Protein AF-A0A916J1F1-F1 (afdb_monomer_lite)

Radius of gyration: 14.9 Å; chains: 1; bounding box: 30×26×44 Å

Structure (mmCIF, N/CA/C/O backbone):
data_AF-A0A916J1F1-F1
#
_entry.id   AF-A0A916J1F1-F1
#
loop_
_atom_site.group_PDB
_atom_site.id
_atom_site.type_symbol
_atom_site.label_atom_id
_atom_site.label_alt_id
_atom_site.label_comp_id
_atom_site.label_asym_id
_atom_site.label_entity_id
_atom_site.label_seq_id
_atom_site.pdbx_PDB_ins_code
_atom_site.Cartn_x
_atom_site.Cartn_y
_atom_site.Cartn_z
_atom_site.occupancy
_atom_site.B_iso_or_equiv
_atom_site.auth_seq_id
_atom_site.auth_comp_id
_atom_site.auth_asym_id
_atom_site.auth_atom_id
_atom_site.pdbx_PDB_model_num
ATOM 1 N N . MET A 1 1 ? 4.454 3.714 -14.507 1.00 53.09 1 MET A N 1
ATOM 2 C CA . MET A 1 1 ? 5.385 3.592 -15.652 1.00 53.09 1 MET A CA 1
ATOM 3 C C . MET A 1 1 ? 4.777 2.705 -16.744 1.00 53.09 1 MET A C 1
ATOM 5 O O . MET A 1 1 ? 5.357 1.701 -17.120 1.00 53.09 1 MET A O 1
ATOM 9 N N . LEU A 1 2 ? 3.578 3.077 -17.209 1.00 53.44 2 LEU A N 1
ATOM 10 C CA . LEU A 1 2 ? 2.753 2.398 -18.227 1.00 53.44 2 LEU A CA 1
ATOM 11 C C . LEU A 1 2 ? 2.534 3.359 -19.423 1.00 53.44 2 LEU A C 1
ATOM 13 O O . LEU A 1 2 ? 1.437 3.470 -19.950 1.00 53.44 2 LEU A O 1
ATOM 17 N N . GLY A 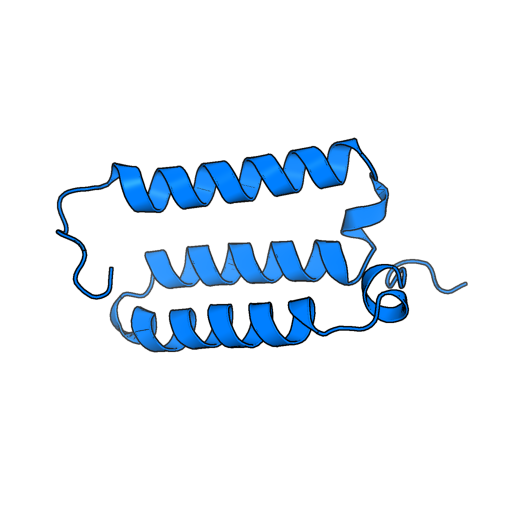1 3 ? 3.569 4.139 -19.773 1.00 53.19 3 GLY A N 1
ATOM 18 C CA . GLY A 1 3 ? 3.503 5.216 -20.780 1.00 53.19 3 GLY A CA 1
ATOM 19 C C . GLY A 1 3 ? 3.787 6.633 -20.256 1.00 53.19 3 GLY A C 1
ATOM 20 O O . GLY A 1 3 ? 3.845 7.573 -21.038 1.00 53.19 3 GLY A O 1
ATOM 21 N N . ALA A 1 4 ? 4.005 6.811 -18.947 1.00 55.66 4 ALA A N 1
ATOM 22 C CA . ALA A 1 4 ? 4.500 8.080 -18.403 1.00 55.66 4 ALA A CA 1
ATOM 23 C C . ALA A 1 4 ? 5.977 8.280 -18.802 1.00 55.66 4 ALA A C 1
ATOM 25 O O . ALA A 1 4 ? 6.742 7.317 -18.677 1.00 55.66 4 ALA A O 1
ATOM 26 N N . PRO A 1 5 ? 6.392 9.483 -19.249 1.00 53.59 5 PRO A N 1
ATOM 27 C CA . PRO A 1 5 ? 7.758 9.732 -19.697 1.00 53.59 5 PRO A CA 1
ATOM 28 C C . PRO A 1 5 ? 8.755 9.350 -18.598 1.00 53.59 5 PRO A C 1
ATOM 30 O O . PRO A 1 5 ? 8.664 9.825 -17.464 1.00 53.59 5 PRO A O 1
ATOM 33 N N . ALA A 1 6 ? 9.706 8.481 -18.948 1.00 56.56 6 ALA A N 1
ATOM 34 C CA . ALA A 1 6 ? 10.660 7.854 -18.029 1.00 56.56 6 ALA A CA 1
ATOM 35 C C . ALA A 1 6 ? 11.581 8.847 -17.282 1.00 56.56 6 ALA A C 1
ATOM 37 O O . ALA A 1 6 ? 12.295 8.447 -16.372 1.00 56.56 6 ALA A O 1
ATOM 38 N N . GLY A 1 7 ? 11.544 10.140 -17.629 1.00 54.47 7 GLY A N 1
ATOM 39 C CA . GLY A 1 7 ? 12.345 11.196 -17.003 1.00 54.47 7 GLY A CA 1
ATOM 40 C C . GLY A 1 7 ? 11.723 11.865 -15.771 1.00 54.47 7 GLY A C 1
ATOM 41 O O . GLY A 1 7 ? 12.413 12.600 -15.071 1.00 54.47 7 GLY A O 1
ATOM 42 N N . ALA A 1 8 ? 10.444 11.631 -15.463 1.00 59.88 8 ALA A N 1
ATOM 43 C CA . ALA A 1 8 ? 9.786 12.266 -14.319 1.00 59.88 8 ALA A CA 1
ATOM 44 C C . ALA A 1 8 ? 9.929 11.420 -13.040 1.00 59.88 8 ALA A C 1
ATOM 46 O O . ALA A 1 8 ? 8.940 10.905 -12.516 1.00 59.88 8 ALA A O 1
ATOM 47 N N . PHE A 1 9 ? 11.151 11.290 -12.509 1.00 57.78 9 PHE A N 1
ATOM 48 C CA . PHE A 1 9 ? 11.416 10.628 -11.216 1.00 57.78 9 PHE A CA 1
ATOM 49 C C . PHE A 1 9 ? 10.580 11.205 -10.057 1.00 57.78 9 PHE A C 1
ATOM 51 O O . PHE A 1 9 ? 10.283 10.504 -9.091 1.00 57.78 9 PHE A O 1
ATOM 58 N N . ASN A 1 10 ? 10.121 12.451 -10.190 1.00 69.94 10 ASN A N 1
ATOM 59 C CA . ASN A 1 10 ? 9.281 13.133 -9.208 1.00 69.94 10 ASN A CA 1
ATOM 60 C C . ASN A 1 10 ? 7.922 12.449 -9.001 1.00 69.94 10 ASN A C 1
ATOM 62 O O . ASN A 1 10 ? 7.416 12.433 -7.886 1.00 69.94 10 ASN A O 1
ATOM 66 N N . ALA A 1 11 ? 7.318 11.875 -10.046 1.00 75.00 11 ALA A N 1
ATOM 67 C CA . ALA A 1 11 ? 5.960 11.335 -9.965 1.00 75.00 11 ALA A CA 1
ATOM 68 C C . ALA A 1 11 ? 5.846 10.075 -9.078 1.00 75.00 11 ALA A C 1
ATOM 70 O O . ALA A 1 11 ? 5.021 10.076 -8.163 1.00 75.00 11 ALA A O 1
ATOM 71 N N . PRO A 1 12 ? 6.651 9.009 -9.269 1.00 74.56 12 PRO A N 1
ATOM 72 C CA . PRO A 1 12 ? 6.571 7.830 -8.408 1.00 74.56 12 PRO A CA 1
ATOM 73 C C . PRO A 1 12 ? 6.990 8.119 -6.961 1.00 74.56 12 PRO A C 1
ATOM 75 O O . PRO A 1 12 ? 6.417 7.530 -6.042 1.00 74.56 12 PRO A O 1
ATOM 78 N N . VAL A 1 13 ? 7.936 9.041 -6.751 1.00 79.44 13 VAL A N 1
ATOM 79 C CA . VAL A 1 13 ? 8.349 9.482 -5.411 1.00 79.44 13 VAL A CA 1
ATOM 80 C C . VAL A 1 13 ? 7.238 10.284 -4.737 1.00 79.44 13 VAL A C 1
ATOM 82 O O . VAL A 1 13 ? 6.891 9.985 -3.602 1.00 79.44 13 VAL A O 1
ATOM 85 N N . ALA A 1 14 ? 6.607 11.233 -5.434 1.00 82.56 14 ALA A N 1
ATOM 86 C CA . ALA A 1 14 ? 5.491 12.007 -4.891 1.00 82.56 14 ALA A CA 1
ATOM 87 C C . ALA A 1 14 ? 4.306 11.109 -4.502 1.00 82.56 14 ALA A C 1
ATOM 89 O O . ALA A 1 14 ? 3.727 11.282 -3.430 1.00 82.56 14 ALA A O 1
ATOM 90 N N . VAL A 1 15 ? 3.984 10.102 -5.324 1.00 82.00 15 VAL A N 1
ATOM 91 C CA . VAL A 1 15 ? 2.948 9.110 -4.998 1.00 82.00 15 VAL A CA 1
ATOM 92 C C . VAL A 1 15 ? 3.329 8.319 -3.745 1.00 82.00 15 VAL A C 1
ATOM 94 O O . VAL A 1 15 ? 2.502 8.200 -2.842 1.00 82.00 15 VAL A O 1
ATOM 97 N N . ALA A 1 16 ? 4.577 7.852 -3.640 1.00 80.06 16 ALA A N 1
ATOM 98 C CA . ALA A 1 16 ? 5.063 7.152 -2.450 1.00 80.06 16 ALA A CA 1
ATOM 99 C C . ALA A 1 16 ? 4.976 8.033 -1.193 1.00 80.06 16 ALA A C 1
ATOM 101 O O . ALA A 1 16 ? 4.391 7.623 -0.194 1.00 80.06 16 ALA A O 1
ATOM 102 N N . CYS A 1 17 ? 5.499 9.261 -1.262 1.00 84.81 17 CYS A N 1
ATOM 103 C CA . CY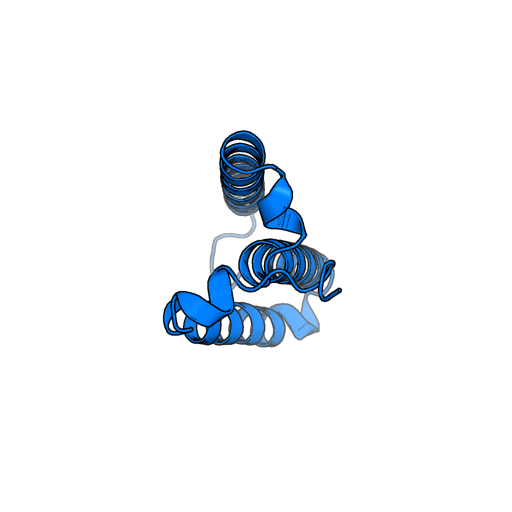S A 1 17 ? 5.486 10.217 -0.159 1.00 84.81 17 CYS A CA 1
ATOM 104 C C . CYS A 1 17 ? 4.060 10.556 0.279 1.00 84.81 17 CYS A C 1
ATOM 106 O O . CYS A 1 17 ? 3.788 10.584 1.475 1.00 84.81 17 CYS A O 1
ATOM 108 N N . SER A 1 18 ? 3.140 10.761 -0.667 1.00 84.12 18 SER A N 1
ATOM 109 C CA . SER A 1 18 ? 1.736 11.037 -0.346 1.00 84.12 18 SER A CA 1
ATOM 110 C C . SER A 1 18 ? 1.061 9.849 0.349 1.00 84.12 18 SER A C 1
ATOM 112 O O . SER A 1 18 ? 0.413 10.034 1.375 1.00 84.12 18 SER A O 1
ATOM 114 N N . GLY A 1 19 ? 1.277 8.620 -0.137 1.00 81.62 19 GLY A N 1
ATOM 115 C CA . GLY A 1 19 ? 0.749 7.407 0.491 1.00 81.62 19 GLY A CA 1
ATOM 116 C C . GLY A 1 19 ? 1.285 7.188 1.907 1.00 81.62 19 GLY A C 1
ATOM 117 O O . GLY A 1 19 ? 0.518 6.853 2.806 1.00 81.62 19 GLY A O 1
ATOM 118 N N . VAL A 1 20 ? 2.580 7.435 2.127 1.00 83.25 20 VAL A N 1
ATOM 119 C CA . VAL A 1 20 ? 3.200 7.365 3.460 1.00 83.25 20 VAL A CA 1
ATOM 120 C C . VAL A 1 20 ? 2.659 8.459 4.381 1.00 83.25 20 VAL A C 1
ATOM 122 O O . VAL A 1 20 ? 2.348 8.176 5.532 1.00 83.25 20 VAL A O 1
ATOM 125 N N . ALA A 1 21 ? 2.495 9.689 3.889 1.00 85.00 21 ALA A N 1
ATOM 126 C CA . ALA A 1 21 ? 1.938 10.785 4.679 1.00 85.00 21 ALA A CA 1
ATOM 127 C C . ALA A 1 21 ? 0.502 10.487 5.140 1.00 85.00 21 ALA A C 1
ATOM 129 O O . ALA A 1 21 ? 0.175 10.723 6.300 1.00 85.00 21 ALA A O 1
ATOM 130 N N . ILE A 1 22 ? -0.329 9.915 4.262 1.00 84.31 22 ILE A N 1
ATOM 131 C CA . ILE A 1 22 ? -1.689 9.482 4.609 1.00 84.31 22 ILE A CA 1
ATOM 132 C C . ILE A 1 22 ? -1.646 8.372 5.669 1.00 84.31 22 ILE A C 1
ATOM 134 O O . ILE A 1 22 ? -2.324 8.494 6.682 1.00 84.31 22 ILE A O 1
ATOM 138 N N . LEU A 1 23 ? -0.790 7.354 5.503 1.00 79.38 23 LEU A N 1
ATOM 139 C CA . LEU A 1 23 ? -0.622 6.287 6.501 1.00 79.38 23 LEU A CA 1
ATOM 140 C C . LEU A 1 23 ? -0.208 6.847 7.874 1.00 79.38 23 LEU A C 1
ATOM 142 O O . LEU A 1 23 ? -0.741 6.429 8.897 1.00 79.38 23 LEU A O 1
ATOM 146 N N . ILE A 1 24 ? 0.739 7.791 7.907 1.00 80.94 24 ILE A N 1
ATOM 147 C CA . ILE A 1 24 ? 1.195 8.430 9.149 1.00 80.94 24 ILE A CA 1
ATOM 148 C C . ILE A 1 24 ? 0.053 9.214 9.802 1.00 80.94 24 ILE A C 1
ATOM 150 O O . ILE A 1 24 ? -0.112 9.134 11.016 1.00 80.94 24 ILE A O 1
ATOM 154 N N . LEU A 1 25 ? -0.740 9.951 9.020 1.00 82.31 25 LEU A N 1
ATOM 155 C CA . LEU A 1 25 ? -1.899 10.688 9.528 1.00 82.31 25 LEU A CA 1
ATOM 156 C C . LEU A 1 25 ? -2.967 9.751 10.099 1.00 82.31 25 LEU A C 1
ATOM 158 O O . LEU A 1 25 ? -3.490 10.021 11.181 1.00 82.31 25 LEU A O 1
ATOM 162 N N . ASP A 1 26 ? -3.253 8.645 9.414 1.00 78.88 26 ASP A N 1
ATOM 163 C CA . ASP A 1 26 ? -4.193 7.629 9.890 1.00 78.88 26 ASP A CA 1
ATOM 164 C C . ASP A 1 26 ? -3.696 6.994 11.194 1.00 78.88 26 ASP A C 1
ATOM 166 O O . ASP A 1 26 ? -4.464 6.839 12.146 1.00 78.88 26 ASP A O 1
ATOM 170 N N . LEU A 1 27 ? -2.390 6.723 11.284 1.00 75.69 27 LEU A N 1
ATOM 171 C CA . LEU A 1 27 ? -1.767 6.167 12.480 1.00 75.69 27 LEU A CA 1
ATOM 172 C C . LEU A 1 27 ? -1.745 7.149 13.656 1.00 75.69 27 LEU A C 1
ATOM 174 O O . LEU A 1 27 ? -1.930 6.754 14.806 1.00 75.69 27 LEU A O 1
ATOM 178 N N . TRP A 1 28 ? -1.535 8.434 13.373 1.00 75.75 28 TRP A N 1
ATOM 179 C CA . TRP A 1 28 ? -1.560 9.485 14.385 1.00 75.75 28 TRP A CA 1
ATOM 180 C C . TRP A 1 28 ? -2.971 9.706 14.934 1.00 75.75 28 TRP A C 1
ATOM 182 O O . TRP A 1 28 ? -3.138 9.989 16.119 1.00 75.75 28 TRP A O 1
ATOM 192 N N . ARG A 1 29 ? -3.994 9.539 14.086 1.00 7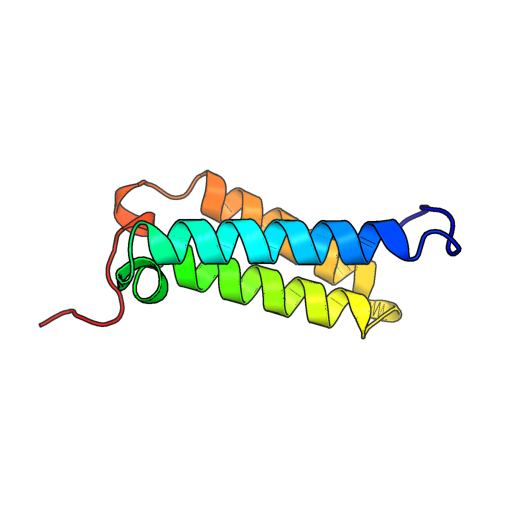7.38 29 ARG A N 1
ATOM 193 C CA . ARG A 1 29 ? -5.397 9.682 14.479 1.00 77.38 29 ARG A CA 1
ATOM 194 C C . ARG A 1 29 ? -5.936 8.463 15.225 1.00 77.38 29 ARG A C 1
ATOM 196 O O . ARG A 1 29 ? -6.752 8.647 16.120 1.00 77.38 29 ARG A O 1
ATOM 203 N N . ASN A 1 30 ? -5.489 7.256 14.876 1.00 71.88 30 ASN A N 1
ATOM 204 C CA . ASN A 1 30 ? -5.836 6.009 15.558 1.00 71.88 30 ASN A CA 1
ATOM 205 C C . ASN A 1 30 ? -4.617 5.064 15.596 1.00 71.88 30 ASN A C 1
ATOM 207 O O . ASN A 1 30 ? -4.349 4.373 14.614 1.00 71.88 30 ASN A O 1
ATOM 211 N N . PRO A 1 31 ? -3.893 4.958 16.724 1.00 65.75 31 PRO A N 1
ATOM 212 C CA . PRO A 1 31 ? -2.705 4.103 16.812 1.00 65.75 31 PRO A CA 1
ATOM 213 C C . PRO A 1 31 ? -3.027 2.606 16.673 1.00 65.75 31 PRO A C 1
ATOM 215 O O . PRO A 1 31 ? -2.191 1.833 16.204 1.00 65.75 31 PRO A O 1
ATOM 218 N N . ASP A 1 32 ? -4.255 2.192 17.004 1.00 65.62 32 ASP A N 1
ATOM 219 C CA . ASP A 1 32 ? -4.735 0.824 16.777 1.00 65.62 32 ASP A CA 1
ATOM 220 C C . ASP A 1 32 ? -5.048 0.522 15.300 1.00 65.62 32 ASP A C 1
ATOM 222 O O . ASP A 1 32 ? -5.312 -0.629 14.958 1.00 65.62 32 ASP A O 1
ATOM 226 N N . HIS A 1 33 ? -4.941 1.499 14.390 1.00 64.62 33 HIS A N 1
ATOM 227 C CA . HIS A 1 33 ? -5.195 1.289 12.963 1.00 64.62 33 HIS A CA 1
ATOM 228 C C . HIS A 1 33 ? -4.264 0.234 12.341 1.00 64.62 33 HIS A C 1
ATOM 230 O O . HIS A 1 33 ? -4.679 -0.502 11.452 1.00 64.62 33 HIS A O 1
ATOM 236 N N . LEU A 1 34 ? -3.036 0.062 12.856 1.00 60.97 34 LEU A N 1
ATOM 237 C CA . LEU A 1 34 ? -2.135 -1.027 12.432 1.00 60.97 34 LEU A CA 1
ATOM 238 C C . LEU A 1 34 ? -2.655 -2.426 12.782 1.00 60.97 34 LEU A C 1
ATOM 240 O O . LEU A 1 34 ? -2.227 -3.406 12.174 1.00 60.97 34 LEU A O 1
ATOM 244 N N . ARG A 1 35 ? -3.541 -2.534 13.775 1.00 61.28 35 ARG A N 1
ATOM 245 C CA . ARG A 1 35 ? -4.160 -3.798 14.198 1.00 61.28 35 ARG A CA 1
ATOM 246 C C . ARG A 1 35 ? -5.484 -4.066 13.498 1.00 61.28 35 ARG A C 1
ATOM 248 O O . ARG A 1 35 ? -6.007 -5.179 13.589 1.00 61.28 35 ARG A O 1
ATOM 255 N N . GLU A 1 36 ? -6.012 -3.066 12.809 1.00 73.75 36 GLU A N 1
ATOM 256 C CA . GLU A 1 36 ? -7.194 -3.185 11.980 1.00 73.75 36 GLU A CA 1
ATOM 257 C C . GLU A 1 36 ? -6.839 -3.770 10.607 1.00 73.75 36 GLU A C 1
ATOM 259 O O . GLU A 1 36 ? -5.780 -3.506 10.028 1.00 73.75 36 GLU A O 1
ATOM 264 N N . VAL A 1 37 ? -7.777 -4.529 10.039 1.00 70.12 37 VAL A N 1
ATOM 265 C CA . VAL A 1 37 ? -7.709 -5.033 8.656 1.00 70.12 37 VAL A CA 1
ATOM 266 C C . VAL A 1 37 ? -7.411 -3.899 7.663 1.00 70.12 37 VAL A C 1
ATOM 268 O O . VAL A 1 37 ? -6.710 -4.113 6.674 1.00 70.12 37 VAL A O 1
ATOM 271 N N . ALA A 1 38 ? -7.905 -2.686 7.935 1.00 69.69 38 ALA A N 1
ATOM 272 C CA . ALA A 1 38 ? -7.647 -1.506 7.120 1.00 69.69 38 ALA A CA 1
ATOM 273 C C . ALA A 1 38 ? -6.163 -1.092 7.102 1.00 69.69 38 ALA A C 1
ATOM 275 O O . ALA A 1 38 ? -5.610 -0.928 6.014 1.00 69.69 38 ALA A O 1
ATOM 276 N N . GLY A 1 39 ? -5.489 -0.992 8.254 1.00 73.00 39 GLY A N 1
ATOM 277 C CA . GLY A 1 39 ? -4.072 -0.611 8.290 1.00 73.00 39 GLY A CA 1
ATOM 278 C C . GLY A 1 39 ? -3.165 -1.666 7.661 1.00 73.00 39 GLY A C 1
ATOM 279 O O . GLY A 1 39 ? -2.265 -1.327 6.889 1.00 73.00 39 GLY A O 1
ATOM 280 N N . LEU A 1 40 ? -3.455 -2.955 7.883 1.00 77.19 40 LEU A N 1
ATOM 281 C CA . LEU A 1 40 ? -2.724 -4.044 7.226 1.00 77.19 40 LEU A CA 1
ATOM 282 C C . LEU A 1 40 ? -2.858 -3.969 5.696 1.00 77.19 40 LEU A C 1
ATOM 284 O O . LEU A 1 40 ? -1.885 -4.176 4.969 1.00 77.19 40 LEU A O 1
ATOM 288 N N . ALA A 1 41 ? -4.040 -3.615 5.191 1.00 78.69 41 ALA A N 1
ATOM 289 C CA . ALA A 1 41 ? -4.280 -3.477 3.760 1.00 78.69 41 ALA A CA 1
ATOM 290 C C . ALA A 1 41 ? -3.477 -2.349 3.113 1.00 78.69 41 ALA A C 1
ATOM 292 O O . ALA A 1 41 ? -3.055 -2.490 1.960 1.00 78.69 41 ALA A O 1
ATOM 293 N N . VAL A 1 42 ? -3.248 -1.252 3.840 1.00 80.44 42 VAL A N 1
ATOM 294 C CA . VAL A 1 42 ? -2.392 -0.157 3.372 1.00 80.44 42 VAL A CA 1
ATOM 295 C C . VAL A 1 42 ? -0.926 -0.593 3.359 1.00 80.44 42 VAL A C 1
ATOM 297 O O . VAL A 1 42 ? -0.240 -0.338 2.371 1.00 80.44 42 VAL A O 1
ATOM 300 N N . ILE A 1 43 ? -0.457 -1.328 4.375 1.00 81.31 43 ILE A N 1
ATOM 301 C CA . ILE A 1 43 ? 0.907 -1.890 4.388 1.00 81.31 43 ILE A CA 1
ATOM 302 C C . ILE A 1 43 ? 1.126 -2.820 3.192 1.00 81.31 43 ILE A C 1
ATOM 304 O O . ILE A 1 43 ? 2.108 -2.668 2.467 1.00 81.31 43 ILE A O 1
ATOM 308 N N . VAL A 1 44 ? 0.193 -3.744 2.939 1.00 84.69 44 VAL A N 1
ATOM 309 C CA . VAL A 1 44 ? 0.264 -4.659 1.788 1.00 84.69 44 VAL A CA 1
ATOM 310 C C . VAL A 1 44 ? 0.294 -3.878 0.472 1.00 84.69 44 VAL A C 1
ATOM 312 O O . VAL A 1 44 ? 1.098 -4.181 -0.410 1.00 84.69 44 VAL A O 1
ATOM 315 N N . LYS A 1 45 ? -0.521 -2.824 0.344 1.00 83.38 45 LYS A N 1
ATOM 316 C CA . LYS A 1 45 ? -0.529 -1.952 -0.839 1.00 83.38 45 LYS A CA 1
ATOM 317 C C . LYS A 1 45 ? 0.810 -1.234 -1.041 1.00 83.38 45 LYS A C 1
ATOM 319 O O . LYS A 1 45 ? 1.289 -1.164 -2.173 1.00 83.38 45 LYS A O 1
ATOM 324 N N . LEU A 1 46 ? 1.430 -0.733 0.028 1.00 83.81 46 LEU A N 1
ATOM 325 C CA . LEU A 1 46 ? 2.749 -0.094 -0.032 1.00 83.81 46 LEU A CA 1
ATOM 326 C C . LEU A 1 46 ? 3.855 -1.099 -0.388 1.00 83.81 46 LEU A C 1
ATOM 328 O O . LEU A 1 46 ? 4.715 -0.786 -1.213 1.00 83.81 46 LEU A O 1
ATOM 332 N N . ALA A 1 47 ? 3.800 -2.320 0.148 1.00 85.69 47 ALA A N 1
ATOM 333 C CA . ALA A 1 47 ? 4.730 -3.392 -0.207 1.00 85.69 47 ALA A CA 1
ATOM 334 C C . ALA A 1 47 ? 4.614 -3.780 -1.693 1.00 85.69 47 ALA A C 1
ATOM 336 O O . ALA A 1 47 ? 5.625 -3.866 -2.391 1.00 85.69 47 ALA A O 1
ATOM 337 N N . LEU A 1 48 ? 3.387 -3.931 -2.207 1.00 85.00 48 LEU A N 1
ATOM 338 C CA . LEU A 1 48 ? 3.125 -4.179 -3.630 1.00 85.00 48 LEU A CA 1
ATOM 339 C C . LEU A 1 48 ? 3.650 -3.041 -4.512 1.00 85.00 48 LEU A C 1
ATOM 341 O O . LEU A 1 48 ? 4.232 -3.295 -5.564 1.00 85.00 48 LEU A O 1
ATOM 345 N N . TYR A 1 49 ? 3.492 -1.789 -4.081 1.00 83.81 49 TYR A N 1
ATOM 346 C CA . TYR A 1 49 ? 4.037 -0.644 -4.803 1.00 83.81 49 TYR A CA 1
ATOM 347 C C . TYR A 1 49 ? 5.575 -0.665 -4.847 1.00 83.81 49 TYR A C 1
ATOM 349 O O . TYR A 1 49 ? 6.158 -0.439 -5.907 1.00 83.81 49 TYR A O 1
ATOM 357 N N . GLY A 1 50 ? 6.243 -1.021 -3.745 1.00 83.06 50 GLY A N 1
ATOM 358 C CA . GLY A 1 50 ? 7.696 -1.238 -3.724 1.00 83.06 50 GLY A CA 1
ATOM 359 C C . GLY A 1 50 ? 8.142 -2.370 -4.659 1.00 83.06 50 GLY A C 1
ATOM 360 O O . GLY A 1 50 ? 9.108 -2.221 -5.412 1.00 83.06 50 GLY A O 1
ATOM 361 N N . LEU A 1 51 ? 7.391 -3.476 -4.694 1.00 84.12 51 LEU A N 1
ATOM 362 C CA . LEU A 1 51 ? 7.630 -4.582 -5.626 1.00 84.12 51 LEU A CA 1
ATOM 363 C C . LEU A 1 51 ? 7.488 -4.127 -7.090 1.00 84.12 51 LEU A C 1
ATOM 365 O O . LEU A 1 51 ? 8.303 -4.480 -7.937 1.00 84.12 51 LEU A O 1
ATOM 369 N N . MET A 1 52 ? 6.494 -3.283 -7.381 1.00 82.00 52 MET A N 1
ATOM 370 C CA . MET A 1 52 ? 6.248 -2.718 -8.713 1.00 82.00 52 MET A CA 1
ATOM 371 C C . MET A 1 52 ? 7.403 -1.828 -9.209 1.00 82.00 52 MET A C 1
ATOM 373 O O . MET A 1 52 ? 7.658 -1.746 -10.415 1.00 82.00 52 MET A O 1
ATOM 377 N N . ILE A 1 53 ? 8.092 -1.140 -8.293 1.00 80.81 53 ILE A N 1
ATOM 378 C CA . ILE A 1 53 ? 9.263 -0.319 -8.623 1.00 80.81 53 ILE A CA 1
ATOM 379 C C . ILE A 1 53 ? 10.455 -1.212 -8.979 1.00 80.81 53 ILE A C 1
ATOM 381 O O . ILE A 1 53 ? 11.123 -0.946 -9.976 1.00 80.81 53 ILE A O 1
ATOM 385 N N . THR A 1 54 ? 10.694 -2.275 -8.204 1.00 82.12 54 THR A N 1
ATOM 386 C CA . THR A 1 54 ? 11.874 -3.146 -8.360 1.00 82.12 54 THR A CA 1
ATOM 387 C C . THR A 1 54 ? 11.752 -4.163 -9.498 1.00 82.12 54 THR A C 1
ATOM 389 O O . THR A 1 54 ? 12.763 -4.515 -10.097 1.00 82.12 54 THR A O 1
ATOM 392 N N . HIS A 1 55 ? 10.541 -4.631 -9.825 1.00 78.81 55 HIS A N 1
ATOM 393 C CA . HIS A 1 55 ? 10.308 -5.655 -10.851 1.00 78.81 55 HIS A CA 1
ATOM 394 C C . HIS A 1 55 ? 9.644 -5.070 -12.105 1.00 78.81 55 HIS A C 1
ATOM 396 O O . HIS A 1 55 ? 8.419 -4.968 -12.188 1.00 78.81 55 HIS A O 1
ATOM 402 N N . GLU A 1 56 ? 10.445 -4.728 -13.120 1.00 78.00 56 GLU A N 1
ATOM 403 C CA . GLU A 1 56 ? 9.928 -4.153 -14.373 1.00 78.00 56 GLU A CA 1
ATOM 404 C C . GLU A 1 56 ? 9.075 -5.133 -15.185 1.00 78.00 56 GLU A C 1
ATOM 406 O O . GLU A 1 56 ? 8.009 -4.756 -15.669 1.00 78.00 56 GLU A O 1
ATOM 411 N N . ALA A 1 57 ? 9.500 -6.397 -15.285 1.00 82.81 57 ALA A N 1
ATOM 412 C CA . ALA A 1 57 ? 8.812 -7.418 -16.081 1.00 82.81 57 ALA A CA 1
ATOM 413 C C . ALA A 1 57 ? 7.380 -7.696 -15.589 1.00 82.81 57 ALA A C 1
ATOM 415 O O . ALA A 1 57 ? 6.478 -7.954 -16.383 1.00 82.81 57 ALA A O 1
ATOM 416 N N . SER A 1 58 ? 7.156 -7.586 -14.278 1.00 83.06 58 SER A N 1
ATOM 417 C CA . SER A 1 58 ? 5.873 -7.884 -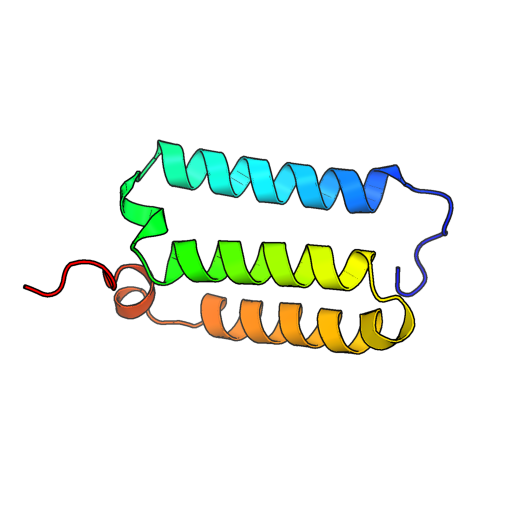13.631 1.00 83.06 58 SER A CA 1
ATOM 418 C C . SER A 1 58 ? 5.057 -6.629 -13.315 1.00 83.06 58 SER A C 1
ATOM 420 O O . SER A 1 58 ? 3.988 -6.725 -12.714 1.00 83.06 58 SER A O 1
ATOM 422 N N . ARG A 1 59 ? 5.537 -5.441 -13.707 1.00 82.00 59 ARG A N 1
ATOM 423 C CA . ARG A 1 59 ? 4.981 -4.142 -13.302 1.00 82.00 59 ARG A CA 1
ATOM 424 C C . ARG A 1 59 ? 3.496 -4.000 -13.638 1.00 82.00 59 ARG A C 1
ATOM 426 O O . ARG A 1 59 ? 2.720 -3.531 -12.809 1.00 82.00 59 ARG A O 1
ATOM 433 N N . SER A 1 60 ? 3.097 -4.451 -14.826 1.00 83.25 60 SER A N 1
ATOM 434 C CA . SER A 1 60 ? 1.702 -4.433 -15.282 1.00 83.25 60 SER A CA 1
ATOM 435 C C . SER A 1 60 ? 0.807 -5.340 -14.437 1.00 83.25 60 SER A C 1
ATOM 437 O O . SER A 1 60 ? -0.286 -4.939 -14.048 1.00 83.25 60 SER A O 1
ATOM 439 N N . LEU A 1 61 ? 1.277 -6.547 -14.110 1.00 86.69 61 LEU A N 1
ATOM 440 C CA . LEU A 1 61 ? 0.524 -7.497 -13.291 1.00 86.69 61 LEU A CA 1
ATOM 441 C C . LEU A 1 61 ? 0.383 -6.979 -11.856 1.00 86.69 61 LEU A C 1
ATOM 443 O O . LEU A 1 61 ? -0.721 -6.952 -11.320 1.00 86.69 61 LEU A O 1
ATOM 447 N N . ILE A 1 62 ? 1.478 -6.491 -11.264 1.00 85.19 62 ILE A N 1
ATOM 448 C CA . ILE A 1 62 ? 1.478 -5.923 -9.909 1.00 85.19 62 ILE A CA 1
ATOM 449 C C . ILE A 1 62 ? 0.554 -4.702 -9.836 1.00 85.19 62 ILE A C 1
ATOM 451 O O . ILE A 1 62 ? -0.197 -4.563 -8.874 1.00 85.19 62 ILE A O 1
ATOM 455 N N . PHE A 1 63 ? 0.544 -3.848 -10.865 1.00 84.88 63 PHE A N 1
ATOM 456 C CA . PHE A 1 63 ? -0.394 -2.729 -10.955 1.00 84.88 63 PHE A CA 1
ATOM 457 C C . PHE A 1 63 ? -1.853 -3.197 -10.866 1.00 84.88 63 PHE A C 1
ATOM 459 O O . PHE A 1 63 ? -2.616 -2.671 -10.056 1.00 84.88 63 PHE A O 1
ATOM 466 N N . TRP A 1 64 ? -2.239 -4.214 -11.638 1.00 89.62 64 TRP A N 1
ATOM 467 C CA . TRP A 1 64 ? -3.603 -4.746 -11.592 1.00 89.62 64 TRP A CA 1
ATOM 468 C C . TRP A 1 64 ? -3.942 -5.394 -10.250 1.00 89.62 64 TRP A C 1
ATOM 470 O O . TRP A 1 64 ? -5.060 -5.221 -9.766 1.00 89.62 64 TRP A O 1
ATOM 480 N N . VAL A 1 65 ? -2.979 -6.055 -9.603 1.00 88.69 65 VAL A N 1
ATOM 481 C CA . VAL A 1 65 ? -3.146 -6.564 -8.233 1.00 88.69 65 VAL A CA 1
ATOM 482 C C . VAL A 1 65 ? -3.394 -5.415 -7.252 1.00 88.69 65 VAL A C 1
ATOM 484 O O . VAL A 1 65 ? -4.328 -5.494 -6.457 1.00 88.69 65 VAL A O 1
ATOM 487 N N . ILE A 1 66 ? -2.629 -4.320 -7.337 1.00 85.88 66 ILE A N 1
ATOM 488 C CA . ILE A 1 66 ? -2.833 -3.119 -6.509 1.00 85.88 66 ILE A CA 1
ATOM 489 C C . ILE A 1 66 ? -4.236 -2.535 -6.730 1.00 85.88 66 ILE A C 1
ATOM 491 O O . ILE A 1 66 ? -4.904 -2.166 -5.761 1.00 85.88 66 ILE A O 1
ATOM 495 N N . VAL A 1 67 ? -4.696 -2.452 -7.983 1.00 87.62 67 VAL A N 1
ATOM 496 C CA . VAL A 1 67 ? -6.033 -1.940 -8.324 1.00 87.62 67 VAL A CA 1
ATOM 497 C C . VAL A 1 67 ? -7.124 -2.850 -7.763 1.00 87.62 67 VAL A C 1
ATOM 499 O O . VAL A 1 67 ? -7.994 -2.364 -7.042 1.00 87.62 67 VAL A O 1
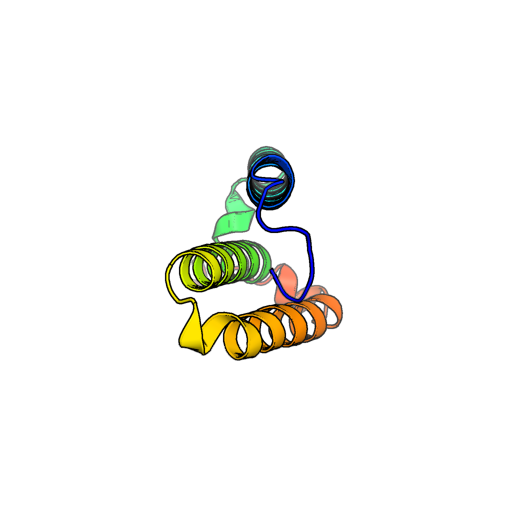ATOM 502 N N . ALA A 1 68 ? -7.062 -4.156 -8.030 1.00 87.25 68 ALA A N 1
ATOM 503 C CA . ALA A 1 68 ? -8.041 -5.126 -7.544 1.00 87.25 68 ALA A CA 1
ATOM 504 C C . ALA A 1 68 ? -8.117 -5.130 -6.011 1.00 87.25 68 ALA A C 1
ATOM 506 O O . ALA A 1 68 ? -9.205 -5.038 -5.444 1.00 87.25 68 ALA A O 1
ATOM 507 N N . TRP A 1 69 ? -6.961 -5.133 -5.340 1.00 84.06 69 TRP A N 1
ATOM 508 C CA . TRP A 1 69 ? -6.865 -5.000 -3.888 1.00 84.06 69 TRP A CA 1
ATOM 509 C C . TRP A 1 69 ? -7.552 -3.724 -3.398 1.00 84.06 69 TRP A C 1
ATOM 511 O O . TRP A 1 69 ? -8.376 -3.765 -2.487 1.00 84.06 69 TRP A O 1
ATOM 521 N N . SER A 1 70 ? -7.276 -2.587 -4.044 1.00 82.44 70 SER A N 1
ATOM 522 C CA . SER A 1 70 ? -7.893 -1.311 -3.686 1.00 82.44 70 SER A CA 1
ATOM 523 C C . SER A 1 70 ? -9.413 -1.335 -3.854 1.00 82.44 70 SER A C 1
ATOM 525 O O . SER A 1 70 ? -10.104 -0.782 -3.009 1.00 82.44 70 SER A O 1
ATOM 527 N N . VAL A 1 71 ? -9.945 -1.972 -4.901 1.00 84.62 71 VAL A N 1
ATOM 528 C CA . VAL A 1 71 ? -11.396 -2.095 -5.133 1.00 84.62 71 VAL A CA 1
ATOM 529 C C . VAL A 1 71 ? -12.049 -2.959 -4.056 1.00 84.62 71 VAL A C 1
ATOM 531 O O . VAL A 1 71 ? -13.035 -2.536 -3.453 1.00 84.62 71 VAL A O 1
ATOM 534 N N . ILE A 1 72 ? -11.473 -4.127 -3.760 1.00 82.69 72 ILE A N 1
ATOM 535 C CA . ILE A 1 72 ? -11.979 -5.036 -2.720 1.00 82.69 72 ILE A CA 1
ATOM 536 C C . ILE A 1 72 ? -12.050 -4.307 -1.379 1.00 82.69 72 ILE A C 1
ATOM 538 O O . ILE A 1 72 ? -13.087 -4.311 -0.721 1.00 82.69 72 ILE A O 1
ATOM 542 N N . PHE A 1 73 ? -10.975 -3.614 -1.001 1.00 76.75 73 PHE A N 1
ATOM 543 C CA . PHE A 1 73 ? -10.938 -2.872 0.254 1.00 76.75 73 PHE A CA 1
ATOM 544 C C . PHE A 1 73 ? -11.822 -1.630 0.249 1.00 76.75 73 PHE A C 1
ATOM 546 O O . PHE A 1 73 ? -12.355 -1.288 1.303 1.00 76.75 73 PHE A O 1
ATOM 553 N N . SER A 1 74 ? -12.021 -0.970 -0.896 1.00 78.62 74 SER A N 1
ATOM 554 C CA . SER A 1 74 ? -12.970 0.142 -1.060 1.00 78.62 74 SER A CA 1
ATOM 555 C C . SER A 1 74 ? -14.417 -0.276 -0.808 1.00 78.62 74 SER A C 1
ATOM 557 O O . SER A 1 74 ? -15.158 0.480 -0.184 1.00 78.62 74 SER A O 1
ATOM 559 N N . HIS A 1 75 ? -14.792 -1.482 -1.237 1.00 78.75 75 HIS A N 1
ATOM 560 C CA . HIS A 1 75 ? -16.132 -2.045 -1.052 1.00 78.75 75 HIS A CA 1
ATOM 561 C C . HIS A 1 75 ? -16.268 -2.937 0.189 1.00 78.75 75 HIS A C 1
ATOM 563 O O . HIS A 1 75 ? -17.360 -3.431 0.471 1.00 78.75 75 HIS A O 1
ATOM 569 N N . ALA A 1 76 ? -15.189 -3.139 0.948 1.00 69.25 76 ALA A N 1
ATOM 570 C CA . ALA A 1 76 ? -15.238 -3.912 2.177 1.00 69.25 76 ALA A CA 1
ATOM 571 C C . ALA A 1 76 ? -16.156 -3.218 3.209 1.00 69.25 76 ALA A C 1
ATOM 573 O O . ALA A 1 76 ? -16.003 -2.015 3.455 1.00 69.25 76 ALA A O 1
ATOM 574 N N . PRO A 1 77 ? -17.091 -3.950 3.848 1.00 63.88 77 PRO A N 1
ATOM 575 C CA . PRO A 1 77 ? -17.985 -3.392 4.857 1.00 63.88 77 PRO A CA 1
ATOM 576 C C . PRO A 1 77 ? -17.206 -2.725 5.996 1.00 63.88 77 PRO A C 1
ATOM 578 O O . PRO A 1 77 ? -16.179 -3.243 6.434 1.00 63.88 77 PRO A O 1
ATOM 581 N N . ALA A 1 78 ? -17.729 -1.627 6.554 1.00 60.25 78 ALA A N 1
ATOM 582 C CA . ALA A 1 78 ? -17.086 -0.902 7.661 1.00 60.25 78 ALA A CA 1
ATOM 583 C C . ALA A 1 78 ? -16.752 -1.803 8.869 1.00 60.25 78 ALA A C 1
ATOM 585 O O . ALA A 1 78 ? -15.747 -1.595 9.541 1.00 60.25 78 ALA A O 1
ATOM 586 N N . ARG A 1 79 ? -17.546 -2.863 9.086 1.00 58.78 79 ARG A N 1
ATOM 587 C CA . ARG A 1 79 ? -17.295 -3.879 10.119 1.00 58.78 79 ARG A CA 1
ATOM 588 C C . ARG A 1 79 ? -15.979 -4.629 9.893 1.00 58.78 79 ARG A C 1
ATOM 590 O O . ARG A 1 79 ? -15.261 -4.847 10.854 1.00 58.78 79 ARG A O 1
ATOM 597 N N . PHE A 1 80 ? -15.628 -4.955 8.646 1.00 61.53 80 PHE A N 1
ATOM 598 C CA . PHE A 1 80 ? -14.353 -5.597 8.306 1.00 61.53 80 PHE A CA 1
ATOM 599 C C . PHE A 1 80 ? -13.176 -4.641 8.467 1.00 61.53 80 PHE A C 1
ATOM 601 O O . PHE A 1 80 ? -12.145 -5.039 8.989 1.00 61.53 80 PHE A O 1
ATOM 608 N N . ARG A 1 81 ? -13.334 -3.375 8.066 1.00 57.53 81 ARG A N 1
ATOM 609 C CA . ARG A 1 81 ? -12.260 -2.373 8.138 1.00 57.53 81 ARG A CA 1
ATOM 610 C C . ARG A 1 81 ? -11.795 -2.086 9.563 1.00 57.53 81 ARG A C 1
ATOM 612 O O . ARG A 1 81 ? -10.599 -1.941 9.748 1.00 57.53 81 ARG A O 1
ATOM 619 N N . HIS A 1 82 ? -12.711 -2.086 10.530 1.00 61.91 82 HIS A N 1
ATOM 620 C CA . HIS A 1 82 ? -12.426 -1.859 11.954 1.00 61.91 82 HIS A CA 1
ATOM 621 C C . HIS A 1 82 ? -12.368 -3.148 12.785 1.00 61.91 82 HIS A C 1
ATOM 623 O O . HIS A 1 82 ? -12.410 -3.107 14.013 1.00 61.91 82 HIS A O 1
ATOM 629 N N . THR A 1 83 ? -12.309 -4.320 12.143 1.00 61.84 83 THR A N 1
ATOM 630 C CA . THR A 1 83 ? -12.078 -5.559 12.889 1.00 61.84 83 THR A CA 1
ATOM 631 C C . THR A 1 83 ? -10.614 -5.594 13.320 1.00 61.84 83 THR A C 1
ATOM 633 O O . THR A 1 83 ? -9.710 -5.629 12.483 1.00 61.84 83 THR A O 1
ATOM 636 N N . ILE A 1 84 ? -10.389 -5.579 14.631 1.00 60.81 84 ILE A N 1
ATOM 637 C CA . ILE A 1 84 ? -9.075 -5.759 15.249 1.00 60.81 84 ILE A CA 1
ATOM 638 C C . ILE A 1 84 ? -8.682 -7.232 15.077 1.00 60.81 84 ILE A C 1
ATOM 640 O O . ILE A 1 84 ? -9.318 -8.113 15.652 1.00 60.81 84 ILE A O 1
ATOM 644 N N . ILE A 1 85 ? -7.652 -7.513 14.273 1.00 60.56 85 ILE A N 1
ATOM 645 C CA . ILE A 1 85 ? -7.153 -8.886 14.064 1.00 60.56 85 ILE A CA 1
ATOM 646 C C . ILE A 1 85 ? -6.206 -9.293 15.205 1.00 60.56 85 ILE A C 1
ATOM 648 O O . ILE A 1 85 ? -6.225 -10.438 15.650 1.00 60.56 85 ILE A O 1
ATOM 652 N N . LEU A 1 86 ? -5.402 -8.357 15.727 1.00 57.31 86 LEU A N 1
ATOM 653 C CA . LEU A 1 86 ? -4.533 -8.582 16.891 1.00 57.31 86 LEU A CA 1
ATOM 654 C C . LEU A 1 86 ? -5.233 -8.136 18.180 1.00 57.31 86 LEU A C 1
ATOM 656 O O . LEU A 1 86 ? -4.968 -7.052 18.698 1.00 57.31 86 LEU A O 1
ATOM 660 N N . GLY A 1 87 ? -6.147 -8.962 18.685 1.00 48.03 87 GLY A N 1
ATOM 661 C CA . GLY A 1 87 ? -6.841 -8.674 19.945 1.00 48.03 87 GLY A CA 1
ATOM 662 C C . GLY A 1 87 ? -8.152 -9.418 20.179 1.00 48.03 87 GLY A C 1
ATOM 663 O O . GLY A 1 87 ? -8.921 -8.997 21.040 1.00 48.03 87 GLY A O 1
ATOM 664 N N . ALA A 1 88 ? -8.434 -10.499 19.445 1.00 45.94 88 ALA A N 1
ATOM 665 C CA . ALA A 1 88 ? -9.480 -11.419 19.871 1.00 45.94 88 ALA A CA 1
ATOM 666 C C . ALA A 1 88 ? -9.011 -12.089 21.171 1.00 45.94 88 ALA A C 1
ATOM 668 O O . ALA A 1 88 ? -8.017 -12.815 21.182 1.00 45.94 88 ALA A O 1
ATOM 669 N N . LYS A 1 89 ? -9.681 -11.729 22.264 1.00 47.50 89 LYS A N 1
ATOM 670 C CA . LYS A 1 89 ? -9.566 -12.378 23.566 1.00 47.50 89 LYS A CA 1
ATOM 671 C C . LYS A 1 89 ? -10.032 -13.828 23.479 1.00 47.50 89 LYS A C 1
ATOM 673 O O . LYS A 1 89 ? -11.022 -14.064 22.749 1.00 47.50 89 LYS A O 1
#

Sequence (89 aa):
MLGAPAGAFNAPVAVACSGVAILILDLWRNPDHLREVAGLAVIVKLALYGLMITHEASRSLIFWVIVAWSVIFSHAPARFRHTIILGAK

Secondary structure (DSSP, 8-state):
-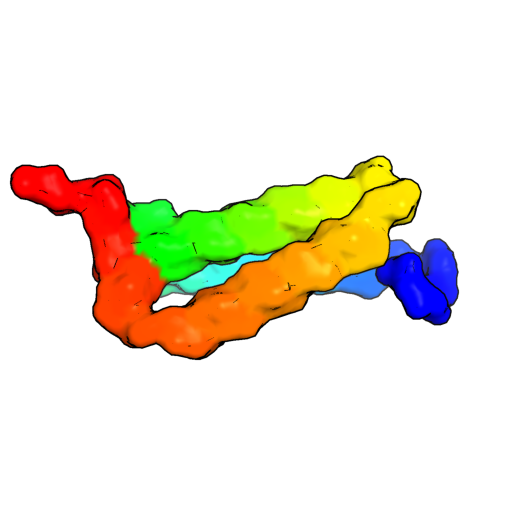-SS-TT-THHHHHHHHHHHHHHHHHHHH-GGGGGBHHHHHHHHHHHHHHHHHH-STTHHHHHHHHHHHHHHHHHS-HHHHT-BSTT--

Foldseek 3Di:
DVPDPPPPPVVLVVVLVVLVVVLVVVCVVPVLLCQAPQNVLSVVLSVLSVVLVVDVVCVVVSVVVSVVSCVCSVPDDPCRRGDRNPDDD

pLDDT: mean 73.87, std 11.67, range [45.94, 89.62]

Organism: NCBI:txid424218